Protein AF-A0AA88GJ23-F1 (afdb_monomer_lite)

Structure (mmCIF, N/CA/C/O backbone):
data_AF-A0AA88GJ23-F1
#
_entry.id   AF-A0AA88GJ23-F1
#
loop_
_atom_site.group_PDB
_atom_site.id
_atom_site.type_symbol
_atom_site.label_atom_id
_atom_site.label_alt_id
_atom_site.label_comp_id
_atom_site.label_asym_id
_atom_site.label_entity_id
_atom_site.label_seq_id
_atom_site.pdbx_PDB_ins_code
_atom_site.Cartn_x
_atom_site.Cartn_y
_atom_site.Cartn_z
_atom_site.occupancy
_atom_site.B_iso_or_equiv
_atom_site.auth_seq_id
_atom_site.auth_comp_id
_atom_site.auth_asym_id
_atom_site.auth_atom_id
_atom_site.pdbx_PDB_model_num
ATOM 1 N N . MET A 1 1 ? 32.358 15.695 -2.939 1.00 53.59 1 MET A N 1
ATOM 2 C CA . MET A 1 1 ? 32.140 14.288 -3.349 1.00 53.59 1 MET A CA 1
ATOM 3 C C . MET A 1 1 ? 32.174 14.217 -4.866 1.00 53.59 1 MET A C 1
ATOM 5 O O . MET A 1 1 ? 31.543 15.057 -5.494 1.00 53.59 1 MET A O 1
ATOM 9 N N . SER A 1 2 ? 32.959 13.303 -5.446 1.00 64.69 2 SER A N 1
ATOM 10 C CA . SER A 1 2 ? 33.120 13.190 -6.906 1.00 64.69 2 SER A CA 1
ATOM 11 C C . SER A 1 2 ? 31.850 12.622 -7.561 1.00 64.69 2 SER A C 1
ATOM 13 O O . SER A 1 2 ? 31.118 11.849 -6.943 1.00 64.69 2 SER A O 1
ATOM 15 N N . TYR A 1 3 ? 31.593 12.989 -8.818 1.00 68.31 3 TYR A N 1
ATOM 16 C CA . TYR A 1 3 ? 30.432 12.544 -9.605 1.00 68.31 3 TYR A CA 1
ATOM 17 C C . TYR A 1 3 ? 30.307 11.006 -9.676 1.00 68.31 3 TYR A C 1
ATOM 19 O O . TYR A 1 3 ? 29.203 10.463 -9.676 1.00 68.31 3 TYR A O 1
ATOM 27 N N . GLN A 1 4 ? 31.438 10.291 -9.650 1.00 68.06 4 GLN A N 1
ATOM 28 C CA . GLN A 1 4 ? 31.479 8.823 -9.618 1.00 68.06 4 GLN A CA 1
ATOM 29 C C . GLN A 1 4 ? 30.896 8.255 -8.314 1.00 68.06 4 GLN A C 1
ATOM 31 O O . GLN A 1 4 ? 30.199 7.244 -8.337 1.00 68.06 4 GLN A O 1
ATOM 36 N N . SER A 1 5 ? 31.105 8.941 -7.187 1.00 78.06 5 SER A N 1
ATOM 37 C CA . SER A 1 5 ? 30.565 8.543 -5.881 1.00 78.06 5 SER A CA 1
ATOM 38 C C . SER A 1 5 ? 29.040 8.708 -5.806 1.00 78.06 5 SER A C 1
ATOM 40 O O . SER A 1 5 ? 28.373 7.929 -5.126 1.00 78.06 5 SER A O 1
ATOM 42 N N . ILE A 1 6 ? 28.473 9.686 -6.521 1.00 84.62 6 ILE A N 1
ATOM 43 C CA . ILE A 1 6 ? 27.018 9.889 -6.599 1.00 84.62 6 ILE A CA 1
ATOM 44 C C . ILE A 1 6 ? 26.365 8.770 -7.416 1.00 84.62 6 ILE A C 1
ATOM 46 O O . ILE A 1 6 ? 25.333 8.236 -7.009 1.00 84.62 6 ILE A O 1
ATOM 50 N N . ASN A 1 7 ? 26.971 8.387 -8.542 1.00 86.19 7 ASN A N 1
ATOM 51 C CA . ASN A 1 7 ? 26.459 7.301 -9.381 1.00 86.19 7 ASN A CA 1
ATOM 52 C C . ASN A 1 7 ? 26.523 5.946 -8.667 1.00 86.19 7 ASN A C 1
ATOM 54 O O . ASN A 1 7 ? 25.544 5.206 -8.704 1.00 86.19 7 ASN A O 1
ATOM 58 N N . ALA A 1 8 ? 27.613 5.663 -7.946 1.00 91.06 8 ALA A N 1
ATOM 59 C CA . ALA A 1 8 ? 27.735 4.446 -7.143 1.00 91.06 8 ALA A CA 1
ATOM 60 C C . ALA A 1 8 ? 26.622 4.334 -6.084 1.00 91.06 8 ALA A C 1
ATOM 62 O O . ALA A 1 8 ? 25.987 3.290 -5.964 1.00 91.06 8 ALA A O 1
ATOM 63 N N . ARG A 1 9 ? 26.315 5.432 -5.380 1.00 92.56 9 ARG A N 1
ATOM 64 C CA . ARG A 1 9 ? 25.238 5.464 -4.377 1.00 92.56 9 ARG A CA 1
ATOM 65 C C . ARG A 1 9 ? 23.851 5.249 -4.990 1.00 92.56 9 ARG A C 1
ATOM 67 O O . ARG A 1 9 ? 23.017 4.565 -4.405 1.00 92.56 9 ARG A O 1
ATOM 74 N N . LYS A 1 10 ? 23.583 5.839 -6.160 1.00 94.19 10 LYS A N 1
ATOM 75 C CA . LYS A 1 10 ? 22.309 5.637 -6.875 1.00 94.19 10 LYS A CA 1
ATOM 76 C C . LYS A 1 10 ? 22.131 4.183 -7.303 1.00 94.19 10 LYS A C 1
ATOM 78 O O . LYS A 1 10 ? 21.034 3.650 -7.183 1.00 94.19 10 LYS A O 1
ATOM 83 N N . GLU A 1 11 ? 23.198 3.565 -7.792 1.00 95.75 11 GLU A N 1
ATOM 84 C CA . GLU A 1 11 ? 23.190 2.169 -8.222 1.00 95.75 11 GLU A CA 1
ATOM 85 C C . GLU A 1 11 ? 22.948 1.212 -7.050 1.00 95.75 11 GLU A C 1
ATOM 87 O O . GLU A 1 11 ? 22.110 0.319 -7.134 1.00 95.75 11 GLU A O 1
ATOM 92 N N . GLU A 1 12 ? 23.623 1.438 -5.924 1.00 96.38 12 GLU A N 1
ATOM 93 C CA . GLU A 1 12 ? 23.398 0.675 -4.695 1.00 96.38 12 GLU A CA 1
ATOM 94 C C . GLU A 1 12 ? 21.941 0.776 -4.221 1.00 96.38 12 GLU A C 1
ATOM 96 O O . GLU A 1 12 ? 21.321 -0.234 -3.890 1.00 96.38 12 GLU A O 1
ATOM 101 N N . PHE A 1 13 ? 21.361 1.97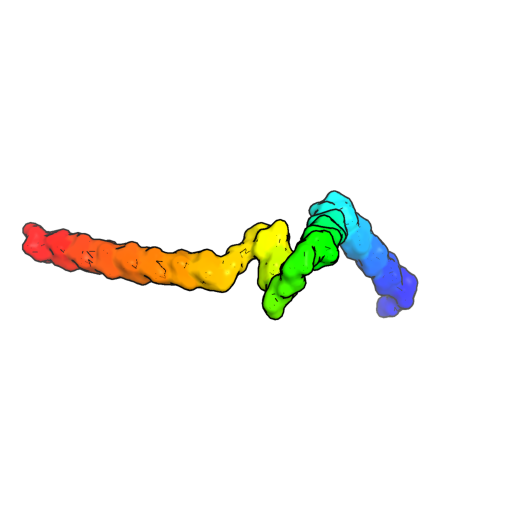9 -4.262 1.00 96.62 13 PHE A N 1
ATOM 102 C CA . PHE A 1 13 ? 19.964 2.179 -3.892 1.00 96.62 13 PHE A CA 1
ATOM 103 C C . PHE A 1 13 ? 18.995 1.456 -4.838 1.00 96.62 13 PHE A C 1
ATOM 105 O O . PHE A 1 13 ? 18.044 0.831 -4.375 1.00 96.62 13 PHE A O 1
ATOM 112 N N . ARG A 1 14 ? 19.247 1.472 -6.153 1.00 96.25 14 ARG A N 1
ATOM 113 C CA . ARG A 1 14 ? 18.441 0.707 -7.121 1.00 96.25 14 ARG A CA 1
ATOM 114 C C . ARG A 1 14 ? 18.485 -0.788 -6.827 1.00 96.25 14 ARG A C 1
ATOM 116 O O . ARG A 1 14 ? 17.432 -1.397 -6.670 1.00 96.25 14 ARG A O 1
ATOM 123 N N . LYS A 1 15 ? 19.684 -1.345 -6.633 1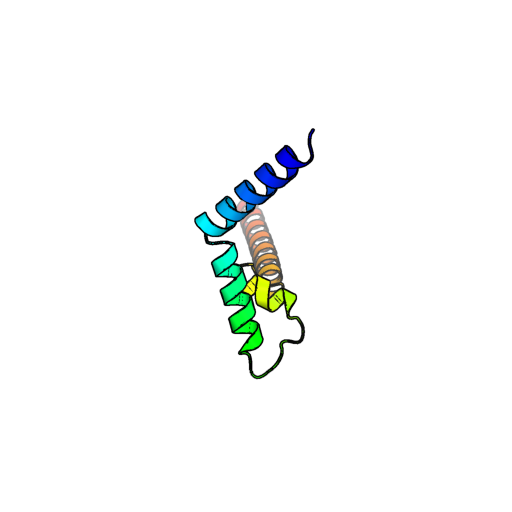.00 97.38 15 LYS A N 1
ATOM 124 C CA . LYS A 1 15 ? 19.863 -2.757 -6.263 1.00 97.38 15 LYS A CA 1
ATOM 125 C C . LYS A 1 15 ? 19.162 -3.106 -4.957 1.00 97.38 15 LYS A C 1
ATOM 127 O O . LYS A 1 15 ? 18.608 -4.192 -4.836 1.00 97.38 15 LYS A O 1
ATOM 132 N N . TYR A 1 16 ? 19.172 -2.202 -3.979 1.00 98.06 16 TYR A N 1
ATOM 133 C CA . TYR A 1 16 ? 18.420 -2.377 -2.741 1.00 98.06 16 TYR A CA 1
ATOM 134 C C . TYR A 1 16 ? 16.913 -2.486 -3.010 1.00 98.06 16 TYR A C 1
ATOM 136 O O . TYR A 1 16 ? 16.277 -3.414 -2.513 1.00 98.06 16 TYR A O 1
ATOM 144 N N . LEU A 1 17 ? 16.338 -1.586 -3.812 1.00 97.81 17 LEU A N 1
ATOM 145 C CA . LEU A 1 17 ? 14.910 -1.629 -4.143 1.00 97.81 17 LEU A CA 1
ATOM 146 C C . LEU A 1 17 ? 14.534 -2.894 -4.924 1.00 97.81 17 LEU A C 1
ATOM 148 O O . LEU A 1 17 ? 13.506 -3.505 -4.637 1.00 97.81 17 LEU A O 1
ATOM 152 N N . GLU A 1 18 ? 15.368 -3.303 -5.879 1.00 96.31 18 GLU A N 1
ATOM 153 C CA . GLU A 1 18 ? 15.182 -4.537 -6.651 1.00 96.31 18 GLU A CA 1
ATOM 154 C C . GLU A 1 18 ? 15.258 -5.774 -5.750 1.00 96.31 18 GLU A C 1
ATOM 156 O O . GLU A 1 18 ? 14.337 -6.588 -5.740 1.00 96.31 18 GLU A O 1
ATOM 161 N N . LYS A 1 19 ? 16.311 -5.882 -4.928 1.00 97.81 19 LYS A N 1
ATOM 162 C CA . LYS A 1 19 ? 16.530 -7.016 -4.016 1.00 97.81 19 LYS A CA 1
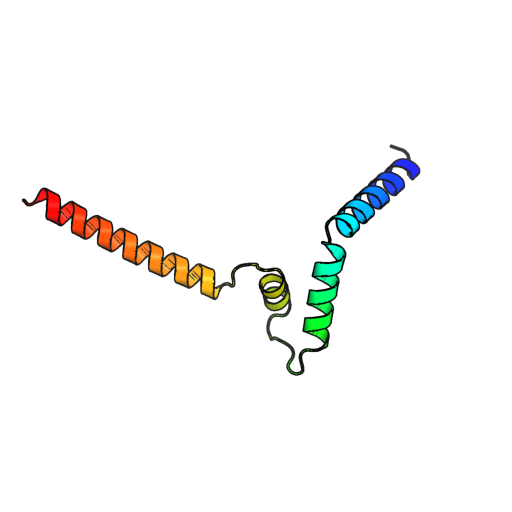ATOM 163 C C . LYS A 1 19 ? 15.385 -7.197 -3.019 1.00 97.81 19 LYS A C 1
ATOM 165 O O . LYS A 1 19 ? 15.073 -8.327 -2.659 1.00 97.81 19 LYS A O 1
ATOM 170 N N . ASN A 1 20 ? 14.789 -6.102 -2.555 1.00 97.19 20 ASN A N 1
ATOM 171 C CA . ASN A 1 20 ? 13.681 -6.137 -1.599 1.00 97.19 20 ASN A CA 1
ATOM 172 C C . ASN A 1 20 ? 12.299 -6.181 -2.277 1.00 97.19 20 ASN A C 1
ATOM 174 O O . ASN A 1 20 ? 11.292 -6.023 -1.596 1.00 97.19 20 ASN A O 1
ATOM 178 N N . GLY A 1 21 ? 12.226 -6.364 -3.602 1.00 95.88 21 GLY A N 1
ATOM 179 C CA . GLY A 1 21 ? 10.956 -6.515 -4.321 1.00 95.88 21 GLY A CA 1
ATOM 180 C C . GLY A 1 21 ? 10.108 -5.241 -4.403 1.00 95.88 21 GLY A C 1
ATOM 181 O O . GLY A 1 21 ? 8.937 -5.307 -4.777 1.00 95.88 21 GLY A O 1
ATOM 182 N N . VAL A 1 22 ? 10.683 -4.074 -4.092 1.00 96.44 22 VAL A N 1
ATOM 183 C CA . VAL A 1 22 ? 9.980 -2.786 -4.178 1.00 96.44 22 VAL A CA 1
ATOM 184 C C . VAL A 1 22 ? 9.658 -2.478 -5.636 1.00 96.44 22 VAL A C 1
ATOM 186 O O . VAL A 1 22 ? 8.522 -2.148 -5.959 1.00 96.44 22 VAL A O 1
ATOM 189 N N . VAL A 1 23 ? 10.643 -2.643 -6.526 1.00 95.88 23 VAL A N 1
ATOM 190 C CA . VAL A 1 23 ? 10.458 -2.413 -7.967 1.00 95.88 23 VAL A CA 1
ATOM 191 C C . VAL A 1 23 ? 9.382 -3.340 -8.529 1.00 95.88 23 VAL A C 1
ATOM 193 O O . VAL A 1 23 ? 8.461 -2.857 -9.175 1.00 95.88 23 VAL A O 1
ATOM 196 N N . ASP A 1 24 ? 9.445 -4.636 -8.216 1.00 95.81 24 ASP A N 1
ATOM 197 C CA . ASP A 1 24 ? 8.462 -5.630 -8.669 1.00 95.81 24 ASP A CA 1
ATOM 198 C C . ASP A 1 24 ? 7.039 -5.302 -8.190 1.00 95.81 24 ASP A C 1
ATOM 200 O O . ASP A 1 24 ? 6.095 -5.325 -8.978 1.00 95.81 24 ASP A O 1
ATOM 204 N N . SER A 1 25 ? 6.885 -4.904 -6.924 1.00 96.25 25 SER A N 1
ATOM 205 C CA . SER A 1 25 ? 5.593 -4.486 -6.367 1.00 96.25 25 SER A CA 1
ATOM 206 C C . SER A 1 25 ? 5.010 -3.275 -7.101 1.00 96.25 25 SER A C 1
ATOM 208 O O . SER A 1 25 ? 3.842 -3.291 -7.490 1.00 96.25 25 SER A O 1
ATOM 210 N N . PHE A 1 26 ? 5.825 -2.241 -7.351 1.00 95.94 26 PHE A N 1
ATOM 211 C CA . PHE A 1 26 ? 5.3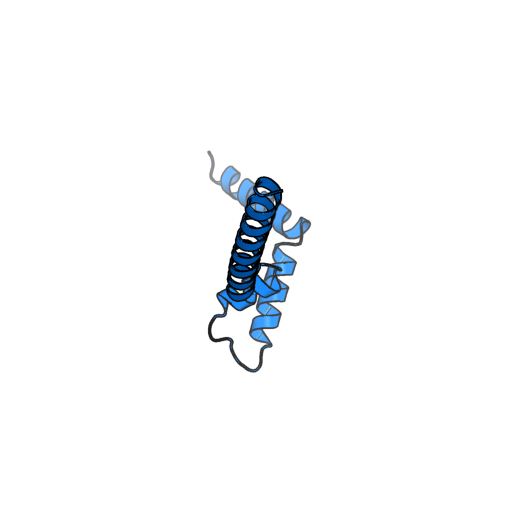90 -1.074 -8.123 1.00 95.94 26 PHE A CA 1
ATOM 212 C C . PHE A 1 26 ? 5.075 -1.431 -9.577 1.00 95.94 26 PHE A C 1
ATOM 214 O O . PHE A 1 26 ? 4.077 -0.956 -10.113 1.00 95.94 26 PHE A O 1
ATOM 221 N N . THR A 1 27 ? 5.879 -2.282 -10.217 1.00 96.50 27 THR A N 1
ATOM 222 C CA . THR A 1 27 ? 5.617 -2.748 -11.582 1.00 96.50 27 THR A CA 1
ATOM 223 C C . THR A 1 27 ? 4.278 -3.472 -11.659 1.00 96.50 27 THR A C 1
ATOM 225 O O . THR A 1 27 ? 3.470 -3.137 -12.518 1.00 96.50 27 THR A O 1
ATOM 228 N N . LYS A 1 28 ? 3.996 -4.395 -10.736 1.00 96.12 28 LYS A N 1
ATOM 229 C CA . LYS A 1 28 ? 2.715 -5.112 -10.680 1.00 96.12 28 LYS A CA 1
ATOM 230 C C . LYS A 1 28 ? 1.530 -4.173 -10.460 1.00 96.12 28 LYS A C 1
ATOM 232 O O . LYS A 1 28 ? 0.533 -4.308 -11.157 1.00 96.12 28 LYS A O 1
ATOM 237 N N . ALA A 1 29 ? 1.658 -3.193 -9.565 1.00 95.75 29 ALA A N 1
ATOM 238 C CA . ALA A 1 29 ? 0.612 -2.193 -9.337 1.00 95.75 29 ALA A CA 1
ATOM 239 C C . ALA A 1 29 ? 0.310 -1.369 -10.600 1.00 95.75 29 ALA A C 1
ATOM 241 O O . ALA A 1 29 ? -0.848 -1.102 -10.915 1.00 95.75 29 ALA A O 1
ATOM 242 N N . LEU A 1 30 ? 1.352 -0.977 -11.341 1.00 95.94 30 LEU A N 1
ATOM 243 C CA . LEU A 1 30 ? 1.205 -0.221 -12.586 1.00 95.94 30 LEU A CA 1
ATOM 244 C C . LEU A 1 30 ? 0.645 -1.074 -13.730 1.00 95.94 30 LEU A C 1
ATOM 246 O O . LEU A 1 30 ? -0.115 -0.552 -14.539 1.00 95.94 30 LEU A O 1
ATOM 250 N N . VAL A 1 31 ? 0.998 -2.362 -13.793 1.00 96.50 31 VAL A N 1
ATOM 251 C CA . VAL A 1 31 ? 0.407 -3.315 -14.746 1.00 96.50 31 VAL A CA 1
ATOM 252 C C . VAL A 1 31 ? -1.077 -3.501 -14.451 1.00 96.50 31 VAL A C 1
ATOM 254 O O . VAL A 1 31 ? -1.878 -3.316 -15.356 1.00 96.50 31 VAL A O 1
ATOM 257 N N . ALA A 1 32 ? -1.452 -3.749 -13.194 1.00 94.81 32 ALA A N 1
ATOM 258 C CA . ALA A 1 32 ? -2.854 -3.869 -12.798 1.00 94.81 32 ALA A CA 1
ATOM 259 C C . ALA A 1 32 ? -3.652 -2.609 -13.173 1.00 94.81 32 ALA A C 1
ATOM 261 O O . ALA A 1 32 ? -4.678 -2.701 -13.835 1.00 94.81 32 ALA A O 1
ATOM 262 N N . LEU A 1 33 ? -3.119 -1.420 -12.867 1.00 95.62 33 LEU A N 1
ATOM 263 C CA . LEU A 1 33 ? -3.741 -0.149 -13.248 1.00 95.62 33 LEU A CA 1
ATOM 264 C C . LEU A 1 33 ? -3.861 0.039 -14.773 1.00 95.62 33 LEU A C 1
ATOM 266 O O . LEU A 1 33 ? -4.786 0.701 -15.239 1.00 95.62 33 LEU A O 1
ATOM 270 N N . TYR A 1 34 ? -2.911 -0.483 -15.551 1.00 94.81 34 TYR A N 1
ATOM 271 C CA . TYR A 1 34 ? -2.954 -0.436 -17.013 1.00 94.81 34 TYR A CA 1
ATOM 272 C C . TYR A 1 34 ? -3.989 -1.407 -17.597 1.00 94.81 34 TYR A C 1
ATOM 274 O O . TYR A 1 34 ? -4.618 -1.084 -18.604 1.00 94.81 34 TYR A O 1
ATOM 282 N N . GLU A 1 35 ? -4.152 -2.573 -16.973 1.00 95.06 35 GLU A N 1
ATOM 283 C CA . GLU A 1 35 ? -5.097 -3.618 -17.373 1.00 95.06 35 GLU A CA 1
ATOM 284 C C . GLU A 1 35 ? -6.544 -3.318 -16.956 1.00 95.06 35 GLU A C 1
ATOM 286 O O . GLU A 1 35 ? -7.459 -3.931 -17.508 1.00 95.06 35 GLU A O 1
ATOM 291 N N . GLU A 1 36 ? -6.773 -2.369 -16.039 1.00 94.25 36 GLU A N 1
ATOM 292 C CA . GLU A 1 36 ? -8.126 -1.989 -15.626 1.00 94.25 36 GLU A CA 1
ATOM 293 C C . GLU A 1 36 ? -8.965 -1.477 -16.813 1.00 94.25 36 GLU A C 1
ATOM 295 O O . GLU A 1 36 ? -8.625 -0.449 -17.417 1.00 94.25 36 GLU A O 1
ATOM 300 N N . PRO A 1 37 ? -10.093 -2.142 -17.145 1.00 89.88 37 PRO A N 1
ATOM 301 C CA . PRO A 1 37 ? -10.948 -1.732 -18.255 1.00 89.88 37 PRO A CA 1
ATOM 302 C C . PRO A 1 37 ? -11.594 -0.365 -18.003 1.00 89.88 37 PRO A C 1
ATOM 304 O O . PRO A 1 37 ? -11.787 0.413 -18.940 1.00 89.88 37 PRO A O 1
ATOM 307 N N . GLU A 1 38 ? -11.889 -0.051 -16.740 1.00 92.81 38 GLU A N 1
ATOM 308 C CA . GLU A 1 38 ? -12.399 1.245 -16.307 1.00 92.81 38 GLU A CA 1
ATOM 309 C C . GLU A 1 38 ? -11.325 1.986 -15.516 1.00 92.81 38 GLU A C 1
ATOM 311 O O . GLU A 1 38 ? -10.938 1.590 -14.418 1.00 92.81 38 GLU A O 1
ATOM 316 N N . ARG A 1 39 ? -10.832 3.099 -16.073 1.00 89.31 39 ARG A N 1
ATOM 317 C CA . ARG A 1 39 ? -9.792 3.881 -15.402 1.00 89.31 39 ARG A CA 1
ATOM 318 C C . ARG A 1 39 ? -10.330 4.443 -14.085 1.00 89.31 39 ARG A C 1
ATOM 320 O O . ARG A 1 39 ? -11.305 5.200 -14.122 1.00 89.31 39 ARG A O 1
ATOM 327 N N . PRO A 1 40 ? -9.679 4.162 -12.943 1.00 90.94 40 PRO A N 1
ATOM 328 C CA . PRO A 1 40 ? -10.138 4.676 -11.666 1.00 90.94 40 PRO A CA 1
ATOM 329 C C . PRO A 1 40 ? -10.073 6.204 -11.659 1.00 90.94 40 PRO A C 1
ATOM 331 O O . PRO A 1 40 ? -9.117 6.808 -12.149 1.00 90.94 40 PRO A O 1
ATOM 334 N N . GLN A 1 41 ? -11.073 6.835 -11.042 1.00 92.19 41 GLN A N 1
ATOM 335 C CA . GLN A 1 41 ? -11.124 8.291 -10.881 1.00 92.19 41 GLN A CA 1
ATOM 336 C C . GLN A 1 41 ? -9.917 8.824 -10.091 1.00 92.19 41 GLN A C 1
ATOM 338 O O . GLN A 1 41 ? -9.464 9.944 -10.327 1.00 92.19 41 GLN A O 1
ATOM 343 N N . ASN A 1 42 ? -9.375 8.009 -9.179 1.00 91.94 42 ASN A N 1
ATOM 344 C CA . ASN A 1 42 ? -8.183 8.319 -8.401 1.00 91.94 42 ASN A CA 1
ATOM 345 C C . ASN A 1 42 ? -7.117 7.210 -8.542 1.00 91.94 42 ASN A C 1
ATOM 347 O O . ASN A 1 42 ? -7.051 6.297 -7.715 1.00 91.94 42 ASN A O 1
ATOM 351 N N . PRO A 1 43 ? -6.253 7.284 -9.573 1.00 91.81 43 PRO A N 1
ATOM 352 C CA . PRO A 1 43 ? -5.215 6.280 -9.817 1.00 91.81 43 PRO A CA 1
ATOM 353 C C . PRO A 1 43 ? -4.185 6.169 -8.689 1.00 91.81 43 PRO A C 1
ATOM 355 O O . PRO A 1 43 ? -3.602 5.108 -8.482 1.00 91.81 43 PRO A O 1
ATOM 358 N N . LEU A 1 44 ? -3.948 7.257 -7.951 1.00 91.44 44 LEU A N 1
ATOM 359 C CA . LEU A 1 44 ? -2.994 7.250 -6.845 1.00 91.44 44 LEU A CA 1
ATOM 360 C C . LEU A 1 44 ? -3.526 6.437 -5.660 1.00 91.44 44 LEU A C 1
ATOM 362 O O . LEU A 1 44 ? -2.767 5.670 -5.072 1.00 91.44 44 LEU A O 1
ATOM 366 N N . GLU A 1 45 ? -4.812 6.578 -5.328 1.00 90.62 45 GLU A N 1
ATOM 367 C CA . GLU A 1 45 ? -5.454 5.744 -4.303 1.00 90.62 45 GLU A CA 1
ATOM 368 C C . GLU A 1 45 ? -5.489 4.271 -4.714 1.00 90.62 45 GLU A C 1
ATOM 370 O O . GLU A 1 45 ? -5.156 3.415 -3.899 1.00 90.62 45 GLU A O 1
ATOM 375 N N . TYR A 1 46 ? -5.760 3.972 -5.990 1.00 92.19 46 TYR A N 1
ATOM 376 C CA . TYR A 1 46 ? -5.680 2.601 -6.509 1.00 92.19 46 TYR A CA 1
ATOM 377 C C . TYR A 1 46 ? -4.304 1.969 -6.248 1.00 92.19 46 TYR A C 1
ATOM 379 O O . TYR A 1 46 ? -4.213 0.876 -5.692 1.00 92.19 46 TYR A O 1
ATOM 387 N N . VAL A 1 47 ? -3.217 2.675 -6.586 1.00 93.19 47 VAL A N 1
ATOM 388 C CA . VAL A 1 47 ? -1.849 2.173 -6.369 1.00 93.19 47 VAL A CA 1
ATOM 389 C C . VAL A 1 47 ? -1.539 2.002 -4.880 1.00 93.19 47 VAL A C 1
ATOM 391 O O . VAL A 1 47 ? -0.925 1.007 -4.502 1.00 93.19 47 VAL A O 1
ATOM 394 N N . LYS A 1 48 ? -1.965 2.935 -4.017 1.00 91.44 48 LYS A N 1
ATOM 395 C CA . LYS A 1 48 ? -1.781 2.797 -2.562 1.00 91.44 48 LYS A CA 1
ATOM 396 C C . LYS A 1 48 ? -2.487 1.557 -2.026 1.00 91.44 48 LYS A C 1
ATOM 398 O O . LYS A 1 48 ? -1.863 0.792 -1.297 1.00 91.44 48 LYS A O 1
ATOM 403 N N . HIS A 1 49 ? -3.742 1.353 -2.414 1.00 89.94 49 HIS A N 1
ATOM 404 C CA . HIS A 1 49 ? -4.531 0.200 -1.999 1.00 89.94 49 HIS A CA 1
ATOM 405 C C . HIS A 1 49 ? -3.915 -1.112 -2.505 1.00 89.94 49 HIS A C 1
ATOM 407 O O . HIS A 1 49 ? -3.749 -2.054 -1.734 1.00 89.94 49 HIS A O 1
ATOM 413 N N . TYR A 1 50 ? -3.474 -1.157 -3.768 1.00 91.31 50 TYR A N 1
ATOM 414 C CA . TYR A 1 50 ? -2.789 -2.323 -4.338 1.00 91.31 50 TYR A CA 1
ATOM 415 C C . TYR A 1 50 ? -1.528 -2.710 -3.545 1.00 91.31 50 TYR A C 1
ATOM 417 O O . TYR A 1 50 ? -1.232 -3.889 -3.365 1.00 91.31 50 TYR A O 1
ATOM 425 N N . LEU A 1 51 ? -0.789 -1.720 -3.037 1.00 93.19 51 LEU A N 1
ATOM 426 C CA . LEU A 1 51 ? 0.408 -1.926 -2.214 1.00 93.19 51 LEU A CA 1
ATOM 427 C C . LEU A 1 51 ? 0.099 -2.200 -0.727 1.00 93.19 51 LEU A C 1
ATOM 429 O O . LEU A 1 51 ? 1.023 -2.242 0.085 1.00 93.19 51 LEU A O 1
ATOM 433 N N . GLY A 1 52 ? -1.172 -2.391 -0.360 1.00 85.81 52 GLY A N 1
ATOM 434 C CA . GLY A 1 52 ? -1.604 -2.692 1.008 1.00 85.81 52 GLY A CA 1
ATOM 435 C C . GLY A 1 52 ? -1.732 -1.469 1.920 1.00 85.81 52 GLY A C 1
ATOM 436 O O . GLY A 1 52 ? -1.758 -1.614 3.141 1.00 85.81 52 GLY A O 1
ATOM 437 N N . GLY A 1 53 ? -1.776 -0.260 1.355 1.00 84.12 53 GLY A N 1
ATOM 438 C CA . GLY A 1 53 ? -2.102 0.951 2.100 1.00 84.12 53 GLY A CA 1
ATOM 439 C C . GLY A 1 53 ? -3.591 0.992 2.467 1.00 84.12 53 GLY A C 1
ATOM 440 O O . GLY A 1 53 ? -4.416 0.601 1.640 1.00 84.12 53 GLY A O 1
ATOM 441 N N . PRO A 1 54 ? -3.953 1.476 3.670 1.00 79.69 54 PRO A N 1
ATOM 442 C CA . PRO A 1 54 ? -5.354 1.637 4.044 1.00 79.69 54 PRO A CA 1
ATOM 443 C C . PRO A 1 54 ? -6.025 2.661 3.127 1.00 79.69 54 PRO A C 1
ATOM 445 O O . PRO A 1 54 ? -5.428 3.696 2.807 1.00 79.69 54 PRO A O 1
ATOM 448 N N . SER A 1 55 ? -7.263 2.383 2.725 1.00 81.25 55 SER A N 1
ATOM 449 C CA . SER A 1 55 ? -8.076 3.348 1.988 1.00 81.25 55 SER A CA 1
ATOM 450 C C . SER A 1 55 ? -8.516 4.499 2.896 1.00 81.25 55 SER A C 1
ATOM 452 O O . SER A 1 55 ? -8.463 4.426 4.129 1.00 81.25 55 SER A O 1
ATOM 454 N N . THR A 1 56 ? -8.964 5.595 2.283 1.00 81.00 56 THR A N 1
ATOM 455 C CA . THR A 1 56 ? -9.538 6.715 3.042 1.00 81.00 56 THR A CA 1
ATOM 456 C C . THR A 1 56 ? -10.789 6.264 3.802 1.00 81.00 56 THR A C 1
ATOM 458 O O . THR A 1 56 ? -10.987 6.661 4.950 1.00 81.00 56 THR A O 1
ATOM 461 N N . GLU A 1 57 ? -11.583 5.378 3.200 1.00 84.38 57 GLU A N 1
ATOM 462 C CA . GLU A 1 57 ? -12.736 4.735 3.820 1.00 84.38 57 GLU A CA 1
ATOM 463 C C . GLU A 1 57 ? -12.342 3.882 5.034 1.00 84.38 57 GLU A C 1
ATOM 465 O O . GLU A 1 57 ? -12.977 4.015 6.079 1.00 84.38 57 GLU A O 1
ATOM 470 N N . ASP A 1 58 ? -11.278 3.073 4.949 1.00 83.81 58 ASP A N 1
ATOM 471 C CA . ASP A 1 58 ? -10.798 2.257 6.079 1.00 83.81 58 ASP A CA 1
ATOM 472 C C . ASP A 1 58 ? -10.399 3.137 7.267 1.00 83.81 58 ASP A C 1
ATOM 474 O O . ASP A 1 58 ? -10.729 2.853 8.420 1.00 83.81 58 ASP A O 1
ATOM 478 N N . ILE A 1 59 ? -9.704 4.245 6.992 1.00 88.06 59 ILE A N 1
ATOM 479 C CA . ILE A 1 59 ? -9.290 5.203 8.023 1.00 88.06 59 ILE A CA 1
ATOM 480 C C . ILE A 1 59 ? -10.516 5.831 8.689 1.00 88.06 59 ILE A C 1
ATOM 482 O O . ILE A 1 59 ? -10.539 6.000 9.910 1.00 88.06 59 ILE A O 1
ATOM 486 N N . GLU A 1 60 ? -11.527 6.192 7.904 1.00 90.50 60 GLU A N 1
ATOM 487 C CA . GLU A 1 60 ? -12.742 6.814 8.422 1.00 90.50 60 GLU A CA 1
ATOM 488 C C . GLU A 1 60 ? -13.579 5.829 9.248 1.00 90.50 60 GLU A C 1
ATOM 490 O O . GLU A 1 60 ? -14.027 6.166 10.345 1.00 90.50 60 GLU A O 1
ATOM 495 N N . GLN A 1 61 ? -13.708 4.582 8.793 1.00 92.50 61 GLN A N 1
ATOM 496 C CA . GLN A 1 61 ? -14.358 3.514 9.555 1.00 92.50 61 GLN A CA 1
ATOM 497 C C . GLN A 1 61 ? -13.649 3.264 10.889 1.00 92.50 61 GLN A C 1
ATOM 499 O O . GLN A 1 61 ? -14.302 3.233 11.935 1.00 92.50 61 GLN A O 1
ATOM 504 N N . LEU A 1 62 ? -12.315 3.172 10.880 1.00 93.56 62 LEU A N 1
ATOM 505 C CA . LEU A 1 62 ? -11.522 2.989 12.096 1.00 93.56 62 LEU A CA 1
ATOM 506 C C . LEU A 1 62 ? -11.690 4.153 13.079 1.00 93.56 62 LEU A C 1
ATOM 508 O O . LEU A 1 62 ? -11.752 3.927 14.287 1.00 93.56 62 LEU A O 1
ATOM 512 N N . LYS A 1 63 ? -11.792 5.399 12.598 1.00 94.56 63 LYS A N 1
ATOM 513 C CA . LYS A 1 63 ? -12.072 6.556 13.465 1.00 94.56 63 LYS A CA 1
ATOM 514 C C . LYS A 1 63 ? -13.446 6.453 14.114 1.00 94.56 63 LYS A C 1
ATOM 516 O O . LYS A 1 63 ? -13.547 6.627 15.327 1.00 94.56 63 LYS A O 1
ATOM 521 N N . GLN A 1 64 ? -14.477 6.133 13.337 1.00 95.75 64 GLN A N 1
ATOM 522 C CA . GLN A 1 64 ? -15.839 5.989 13.852 1.00 95.75 64 GLN A CA 1
ATOM 523 C C . GLN A 1 64 ? -15.941 4.860 14.880 1.00 95.75 64 GLN A C 1
ATOM 525 O O . GLN A 1 64 ? -16.592 5.010 15.915 1.00 95.75 64 GLN A O 1
ATOM 530 N N . GLU A 1 65 ? -15.289 3.726 14.624 1.00 95.69 65 GLU A N 1
ATOM 531 C CA . GLU A 1 65 ? -15.224 2.625 15.581 1.00 95.69 65 GLU A CA 1
ATOM 532 C C . GLU A 1 65 ? -14.493 3.048 16.861 1.00 95.69 65 GLU A C 1
ATOM 534 O O . GLU A 1 65 ? -14.985 2.809 17.964 1.00 95.69 65 GLU A O 1
ATOM 539 N N . ASN A 1 66 ? -13.368 3.757 16.733 1.00 96.50 66 ASN A N 1
ATOM 540 C CA . ASN A 1 66 ? -12.615 4.276 17.872 1.00 96.50 66 ASN A CA 1
ATOM 541 C C . ASN A 1 66 ? -13.460 5.227 18.736 1.00 96.50 66 ASN A C 1
ATOM 543 O O . ASN A 1 66 ? -13.435 5.136 19.964 1.00 96.50 66 ASN A O 1
ATOM 547 N N . GLU A 1 67 ? -14.240 6.110 18.112 1.00 97.00 67 GLU A N 1
ATOM 548 C CA . GLU A 1 67 ? -15.162 7.006 18.814 1.00 97.00 67 GLU A CA 1
ATOM 549 C C . GLU A 1 67 ? -16.261 6.240 19.553 1.00 97.00 67 GLU A C 1
ATOM 551 O O . GLU A 1 67 ? -16.492 6.499 20.737 1.00 97.00 67 GLU A O 1
ATOM 556 N N . LYS A 1 68 ? -16.886 5.249 18.907 1.00 96.25 68 LYS A N 1
ATOM 557 C CA . LYS A 1 68 ? -17.903 4.392 19.539 1.00 96.25 68 LYS A CA 1
ATOM 558 C C . LYS A 1 68 ? -17.338 3.616 20.725 1.00 96.25 68 LYS A C 1
ATOM 560 O O . LYS A 1 68 ? -17.965 3.557 21.781 1.00 96.25 68 LYS A O 1
ATOM 565 N N . LEU A 1 69 ? -16.143 3.045 20.581 1.00 96.62 69 LEU A N 1
ATOM 566 C CA . LEU A 1 69 ? -15.472 2.321 21.661 1.00 96.62 69 LEU A CA 1
ATOM 567 C C . LEU A 1 69 ? -15.145 3.248 22.836 1.00 96.62 69 LEU A C 1
ATOM 569 O O . LEU A 1 69 ? -15.385 2.878 23.984 1.00 96.62 69 LEU A O 1
ATOM 573 N N . LYS A 1 70 ? -14.671 4.471 22.571 1.00 95.69 70 LYS A N 1
ATOM 574 C CA . LYS A 1 70 ? -14.428 5.483 23.613 1.00 95.69 70 LYS A CA 1
ATOM 575 C C . LYS A 1 70 ? -15.704 5.888 24.342 1.00 95.69 70 LYS A C 1
ATOM 577 O O . LYS A 1 70 ? -15.689 5.980 25.567 1.00 95.69 70 LYS A O 1
ATOM 582 N N . GLN A 1 71 ? -16.802 6.102 23.616 1.00 95.19 71 GLN A N 1
ATOM 583 C CA . GLN A 1 71 ? -18.108 6.374 24.222 1.00 95.19 71 GLN A CA 1
ATOM 584 C C . GLN A 1 71 ? -18.539 5.211 25.117 1.00 95.19 71 GLN A C 1
ATOM 586 O O . GLN A 1 71 ? -18.906 5.426 26.270 1.00 95.19 71 GLN A O 1
ATOM 591 N N . ARG A 1 72 ? -18.395 3.971 24.637 1.00 94.50 72 ARG A N 1
ATOM 592 C CA . ARG A 1 72 ? -18.768 2.782 25.403 1.00 94.50 72 ARG A CA 1
ATOM 593 C C . ARG A 1 72 ? -17.925 2.590 26.662 1.00 94.50 72 ARG A C 1
ATOM 595 O O . ARG A 1 72 ? -18.463 2.206 27.695 1.00 94.50 72 ARG A O 1
ATOM 602 N N . ILE A 1 73 ? -16.620 2.852 26.587 1.00 94.50 73 ILE A N 1
ATOM 603 C CA . ILE A 1 73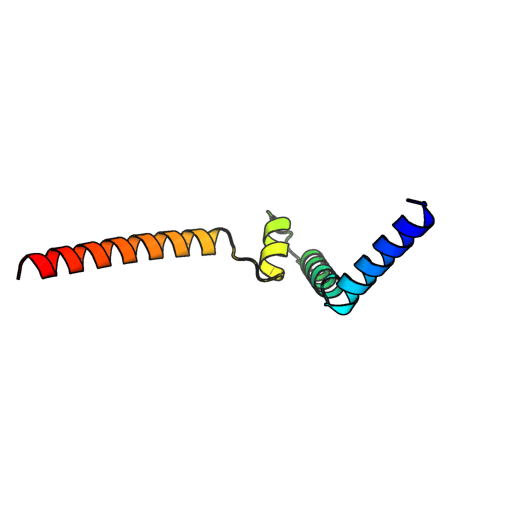 ? -15.730 2.833 27.756 1.00 94.50 73 ILE A CA 1
ATOM 604 C C . ILE A 1 73 ? -16.208 3.858 28.784 1.00 94.50 73 ILE A C 1
ATOM 606 O O . ILE A 1 73 ? -16.414 3.494 29.938 1.00 94.50 73 ILE A O 1
ATOM 610 N N . LYS A 1 74 ? -16.471 5.095 28.352 1.00 94.06 74 LYS A N 1
ATOM 611 C CA . LYS A 1 74 ? -16.941 6.164 29.236 1.00 94.06 74 LYS A CA 1
ATOM 612 C C . LYS A 1 74 ? -18.259 5.805 29.932 1.00 94.06 74 LYS A C 1
ATOM 614 O O . LYS A 1 74 ? -18.355 5.935 31.146 1.00 94.06 74 LYS A O 1
ATOM 619 N N . GLU A 1 75 ? -19.241 5.287 29.192 1.00 92.12 75 GLU A N 1
ATOM 620 C CA . GLU A 1 75 ? -20.517 4.819 29.759 1.00 92.12 75 GLU A CA 1
ATOM 621 C C . GLU A 1 75 ? -20.319 3.733 30.827 1.00 92.12 75 GLU A C 1
ATOM 623 O O . GLU A 1 75 ? -20.968 3.744 31.873 1.00 92.12 75 GLU A O 1
ATOM 628 N N . LEU A 1 76 ? -19.428 2.774 30.565 1.00 91.25 76 LEU A N 1
ATOM 629 C CA . LEU A 1 76 ? -19.147 1.678 31.490 1.00 91.25 76 LEU A CA 1
ATOM 630 C C . LEU A 1 76 ? -18.384 2.152 32.734 1.00 91.25 76 LEU A C 1
ATOM 632 O O . LEU A 1 76 ? -18.612 1.621 33.819 1.00 91.25 76 LEU A O 1
ATOM 636 N N . GLU A 1 77 ? -17.488 3.127 32.600 1.00 90.81 77 GLU A N 1
ATOM 637 C CA . GLU A 1 77 ? -16.759 3.734 33.719 1.00 90.81 77 GLU A CA 1
ATOM 638 C C . GLU A 1 77 ? -17.679 4.580 34.613 1.00 90.81 77 GLU A C 1
ATOM 640 O O . GLU A 1 77 ? -17.631 4.460 35.841 1.00 90.81 77 GLU A O 1
ATOM 645 N N . GLU A 1 78 ? -18.573 5.371 34.014 1.00 84.75 78 GLU A N 1
ATOM 646 C CA . GLU A 1 78 ? -19.598 6.140 34.731 1.00 84.75 78 GLU A CA 1
ATOM 647 C C . GLU A 1 78 ? -20.606 5.215 35.431 1.00 84.75 78 GLU A C 1
ATOM 649 O O . GLU A 1 78 ? -20.949 5.429 36.594 1.00 84.75 78 GLU A O 1
ATOM 654 N N . GLY A 1 79 ? -21.028 4.133 34.768 1.00 74.50 79 GLY A N 1
ATOM 655 C CA . GLY A 1 79 ? -21.908 3.121 35.355 1.00 74.50 79 GLY A CA 1
ATOM 656 C C . GLY A 1 79 ? -21.282 2.368 36.535 1.00 74.50 79 GLY A C 1
ATOM 657 O O . GLY A 1 79 ? -21.986 2.046 37.488 1.00 74.50 79 GLY A O 1
ATOM 658 N N . LYS A 1 80 ? -19.965 2.126 36.509 1.00 65.88 80 LYS A N 1
ATOM 659 C CA . LYS A 1 80 ? -19.226 1.478 37.608 1.00 65.88 80 LYS A CA 1
ATOM 660 C C . LYS A 1 80 ? -18.957 2.389 38.805 1.00 65.88 80 LYS A C 1
ATOM 662 O O . LYS A 1 80 ? -18.772 1.873 39.895 1.00 65.88 80 LYS A O 1
ATOM 667 N N . SER A 1 81 ? -18.912 3.708 38.617 1.00 59.88 81 SER A N 1
ATOM 668 C CA . SER A 1 81 ? -18.712 4.660 39.725 1.00 59.88 81 SER A CA 1
ATOM 669 C C . SER A 1 81 ? -19.996 4.945 40.513 1.00 59.88 81 SER A C 1
ATOM 671 O O . SER A 1 81 ? -19.934 5.509 41.601 1.00 59.88 81 SER A O 1
ATOM 673 N N . ASN A 1 82 ? -21.153 4.559 39.966 1.00 56.66 82 ASN A N 1
ATOM 674 C CA . ASN A 1 82 ? -22.474 4.742 40.571 1.00 56.66 82 ASN A CA 1
ATOM 675 C C . ASN A 1 82 ? -23.020 3.469 41.263 1.00 56.66 82 ASN A C 1
ATOM 677 O O . ASN A 1 82 ? -24.194 3.446 41.639 1.00 56.66 82 ASN A O 1
ATOM 681 N N . GLN A 1 83 ? -22.196 2.423 41.417 1.00 47.59 83 GLN A N 1
ATOM 682 C CA . GLN A 1 83 ? -22.463 1.200 42.196 1.00 47.59 83 GLN A CA 1
ATOM 683 C C . GLN A 1 83 ? -21.493 1.100 43.371 1.00 47.59 83 GLN A C 1
ATOM 685 O O . GLN A 1 83 ? -21.943 0.633 44.440 1.00 47.59 83 GLN A O 1
#

Secondary structure (DSSP, 8-state):
--HHHHHHHHHHHHHHHHHTTHHHHHHHHHHHHHH-SS--S-HHHHHHHHTTPPPHHHHHHHHHHHHHHHHHHHHHHHHHHT-

Radius of gyration: 23.13 Å; chains: 1; bounding box: 56×21×60 Å

pLDDT: mean 89.27, std 10.76, range [47.59, 98.06]

Organism: Naegleria lovaniensis (NCBI:txid51637)

Foldseek 3Di:
DDPVVVVVVVVVVVVVCVVVCVVVQQVVLVVVCVPDPDRDPDSPQSSCVSSVHDHPVNVVVVVVVVVVVVVVVVVVVVVVVVD

InterPro domains:
  IPR026060 Associate of Myc 1 [PTHR13168] (6-78)

Sequence (83 aa):
MSYQSINARKEEFRKYLEKNGVVDSFTKALVALYEEPERPQNPLEY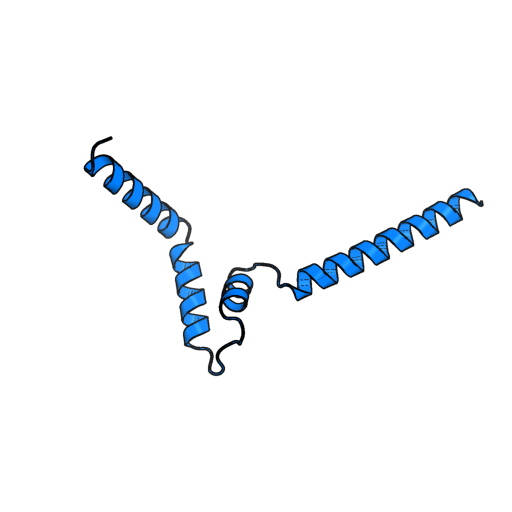VKHYLGGPSTEDIEQLKQENEKLKQRIKELEEGKSNQ